Protein AF-A0A377TLR7-F1 (afdb_monomer_lite)

Secondary structure (DSSP, 8-state):
-HHHHHHHHHHHHHHHHHHHHH-SSHHHHHHHHHHHHHHHHHHHHHHHT-

Foldseek 3Di:
DLVVVVVVLVVLLVVLCCQLPPDPDPVSNVVSVVSNVVSVVVNVVSVVVD

InterPro domains:
  IPR005229 Endoribonuclease YicC/YloC-like [PTHR30636] (1-50)
  IPR013551 Endoribonuclease YicC-like, C-terminal [PF08340] (1-50)

Sequence (50 aa):
MGRRLDFMMQEFNRESNTLASKSINAEVTNSAIELKVLIEQMREQIQNIE

Structure (mmCIF, N/CA/C/O backbone):
data_AF-A0A377TLR7-F1
#
_entry.id   AF-A0A377TLR7-F1
#
loop_
_atom_site.group_PDB
_atom_site.id
_atom_site.type_symbol
_atom_site.label_atom_id
_atom_site.label_alt_id
_atom_site.label_comp_id
_atom_site.label_asym_id
_atom_site.label_entity_id
_atom_site.label_seq_id
_atom_site.pdbx_PDB_ins_co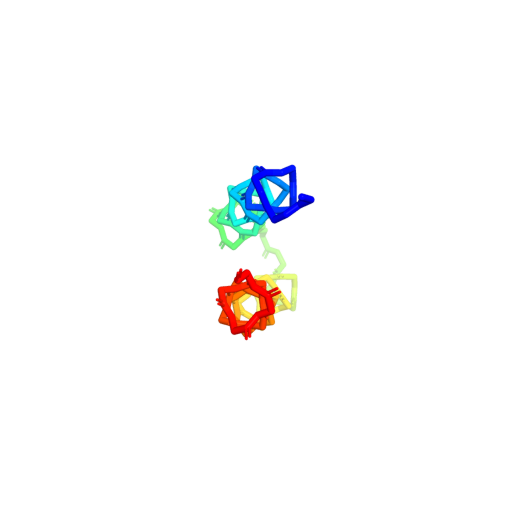de
_atom_site.Cartn_x
_atom_site.Cartn_y
_atom_site.Cartn_z
_atom_site.occupancy
_atom_site.B_iso_or_equiv
_atom_site.auth_seq_id
_atom_site.auth_comp_id
_atom_site.auth_asym_id
_atom_site.auth_atom_id
_atom_site.pdbx_PDB_model_num
ATOM 1 N N . MET A 1 1 ? -8.323 0.066 19.263 1.00 64.25 1 MET A N 1
ATOM 2 C CA . MET A 1 1 ? -7.717 -0.830 18.251 1.00 64.25 1 MET A CA 1
ATOM 3 C C . MET A 1 1 ? -7.381 -0.084 16.962 1.00 64.25 1 MET A C 1
ATOM 5 O O . MET A 1 1 ? -6.339 -0.399 16.394 1.00 64.25 1 MET A O 1
ATOM 9 N N . GLY A 1 2 ? -8.161 0.928 16.557 1.00 82.62 2 GLY A N 1
ATOM 10 C CA . GLY A 1 2 ? -7.911 1.690 15.327 1.00 82.62 2 GLY A CA 1
ATOM 11 C C . GLY A 1 2 ? -6.531 2.351 15.246 1.00 82.62 2 GLY A C 1
ATOM 12 O O . GLY A 1 2 ? -5.827 2.073 14.288 1.00 82.62 2 GLY A O 1
ATOM 13 N N . ARG A 1 3 ? -6.008 2.983 16.312 1.00 88.25 3 ARG A N 1
ATOM 14 C CA . ARG A 1 3 ? -4.625 3.541 16.314 1.00 88.25 3 ARG A CA 1
ATOM 15 C C . ARG A 1 3 ? -3.508 2.586 15.834 1.00 88.25 3 ARG A C 1
ATOM 17 O O . ARG A 1 3 ? -2.546 3.030 15.212 1.00 88.25 3 ARG A O 1
ATOM 24 N N . ARG A 1 4 ? -3.586 1.278 16.132 1.00 93.25 4 ARG A N 1
ATOM 25 C CA . ARG A 1 4 ? -2.594 0.295 15.638 1.00 93.25 4 ARG A CA 1
ATOM 26 C C . ARG A 1 4 ? -2.808 -0.006 14.154 1.00 93.25 4 ARG A C 1
ATOM 28 O O . ARG A 1 4 ? -1.832 -0.158 13.426 1.00 93.25 4 ARG A O 1
ATOM 35 N N . LEU A 1 5 ? -4.063 -0.093 13.725 1.00 95.06 5 LEU A N 1
ATOM 36 C CA . LEU A 1 5 ? -4.418 -0.300 12.325 1.00 95.06 5 LEU A CA 1
ATOM 37 C C . LEU A 1 5 ? -4.049 0.927 11.482 1.00 95.06 5 LEU A C 1
ATOM 39 O O . LEU A 1 5 ? -3.439 0.756 10.436 1.00 95.06 5 LEU A O 1
ATOM 43 N N . ASP A 1 6 ? -4.269 2.146 11.978 1.00 94.69 6 ASP A N 1
ATOM 44 C CA . ASP A 1 6 ? -3.833 3.387 11.326 1.00 94.69 6 ASP A CA 1
ATOM 45 C C . 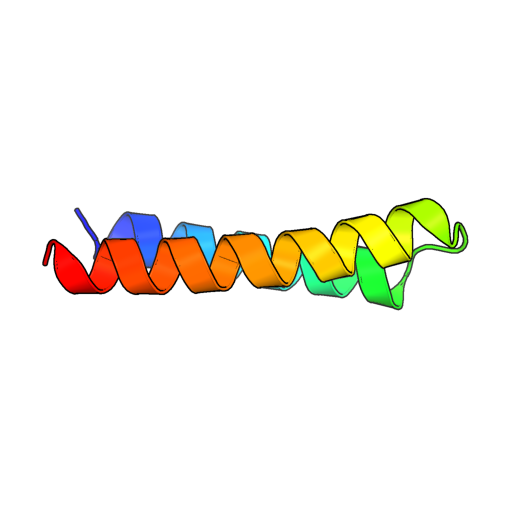ASP A 1 6 ? -2.326 3.432 11.098 1.00 94.69 6 ASP A C 1
ATOM 47 O O . ASP A 1 6 ? -1.867 3.841 10.032 1.00 94.69 6 ASP A O 1
ATOM 51 N N . PHE A 1 7 ? -1.540 2.995 12.085 1.00 96.12 7 PH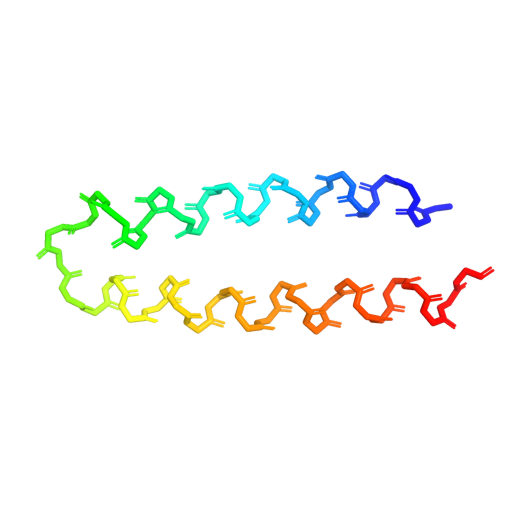E A N 1
ATOM 52 C CA . PHE A 1 7 ? -0.094 2.885 11.925 1.00 96.12 7 PHE A CA 1
ATOM 53 C C . PHE A 1 7 ? 0.265 1.902 10.802 1.00 96.12 7 PHE A C 1
ATOM 55 O O . PHE A 1 7 ? 1.081 2.222 9.943 1.00 96.12 7 PHE A O 1
ATOM 62 N N . MET A 1 8 ? -0.388 0.736 10.754 1.00 97.38 8 MET A N 1
ATOM 63 C CA . MET A 1 8 ? -0.176 -0.229 9.669 1.00 97.38 8 MET A CA 1
ATOM 64 C C . MET A 1 8 ? -0.580 0.341 8.304 1.00 97.38 8 MET A C 1
ATOM 66 O O . MET A 1 8 ? 0.143 0.142 7.333 1.00 97.38 8 MET A O 1
ATOM 70 N N . MET A 1 9 ? -1.677 1.099 8.223 1.00 97.38 9 MET A N 1
ATOM 71 C CA . MET A 1 9 ? -2.085 1.764 6.980 1.00 97.38 9 MET A CA 1
ATOM 72 C C . MET A 1 9 ? -1.044 2.777 6.502 1.00 97.38 9 MET A C 1
ATOM 74 O O . MET A 1 9 ? -0.788 2.879 5.303 1.00 97.38 9 MET A O 1
ATOM 78 N N . GLN A 1 10 ? -0.404 3.498 7.426 1.00 97.69 10 GLN A N 1
ATOM 79 C CA . GLN A 1 10 ? 0.691 4.407 7.088 1.00 97.69 10 GLN A CA 1
ATOM 80 C C . GLN A 1 10 ? 1.914 3.659 6.547 1.00 97.69 10 GLN A C 1
ATOM 82 O O . GLN A 1 10 ? 2.483 4.092 5.544 1.00 97.69 10 GLN A O 1
ATOM 87 N N . GLU A 1 11 ? 2.307 2.544 7.170 1.00 98.31 11 GLU A N 1
ATOM 88 C CA . GLU A 1 11 ? 3.423 1.726 6.674 1.00 98.31 11 GLU A CA 1
ATOM 89 C C . GLU A 1 11 ? 3.124 1.127 5.296 1.00 98.31 11 GLU A C 1
ATOM 91 O O . GLU A 1 11 ? 3.958 1.198 4.395 1.00 98.31 11 GLU A O 1
ATOM 96 N N . PHE A 1 12 ? 1.912 0.615 5.076 1.00 98.44 12 PHE A N 1
ATOM 97 C CA . PHE A 1 12 ? 1.527 0.093 3.766 1.00 98.44 12 PHE A CA 1
ATOM 98 C C . PHE A 1 12 ? 1.489 1.181 2.696 1.00 98.44 12 PHE A C 1
ATOM 100 O O . PHE A 1 12 ? 1.932 0.942 1.575 1.00 98.44 12 PHE A O 1
ATOM 107 N N . ASN A 1 13 ? 1.028 2.393 3.021 1.00 98.31 13 ASN A N 1
ATOM 108 C CA . ASN A 1 13 ? 1.049 3.502 2.067 1.00 98.31 13 ASN A CA 1
ATOM 109 C C . ASN A 1 13 ? 2.491 3.888 1.692 1.00 98.31 13 ASN A C 1
ATOM 111 O O . ASN A 1 13 ? 2.784 4.093 0.512 1.00 98.31 13 ASN A O 1
ATOM 115 N N . ARG A 1 14 ? 3.408 3.929 2.674 1.00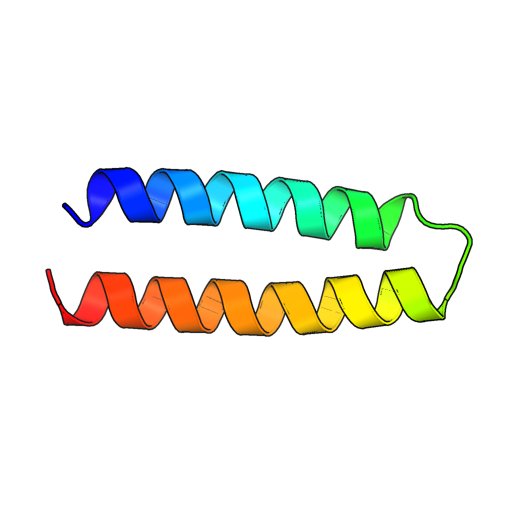 98.38 14 ARG A N 1
ATOM 116 C CA . ARG A 1 14 ? 4.844 4.134 2.425 1.00 98.38 14 ARG A CA 1
ATOM 117 C C . ARG A 1 14 ? 5.394 3.088 1.460 1.00 98.38 14 ARG A C 1
ATOM 119 O O . ARG A 1 14 ? 6.001 3.462 0.458 1.00 98.38 14 ARG A O 1
ATOM 126 N N . GLU A 1 15 ? 5.132 1.813 1.722 1.00 98.25 15 GLU A N 1
ATOM 127 C CA . GLU A 1 15 ? 5.644 0.725 0.888 1.00 98.25 15 GLU A CA 1
ATOM 128 C C . GLU A 1 15 ? 5.052 0.755 -0.526 1.00 98.25 15 GLU A C 1
ATOM 130 O O . GLU A 1 15 ? 5.779 0.647 -1.513 1.00 98.25 15 GLU A O 1
ATOM 135 N N . SER A 1 16 ? 3.752 1.025 -0.653 1.00 98.50 16 SER A N 1
ATOM 136 C CA . SER A 1 16 ? 3.092 1.170 -1.953 1.00 98.50 16 SER A CA 1
ATOM 137 C C . SER A 1 16 ? 3.694 2.309 -2.785 1.00 98.50 16 SER A C 1
ATOM 139 O O . SER A 1 16 ? 3.843 2.184 -4.000 1.00 98.50 16 SER A O 1
ATOM 141 N N . ASN A 1 17 ? 4.094 3.418 -2.151 1.00 98.25 17 ASN A N 1
ATOM 142 C CA . ASN A 1 17 ? 4.798 4.505 -2.838 1.00 98.25 17 ASN A CA 1
ATOM 143 C C . ASN A 1 17 ? 6.213 4.094 -3.274 1.00 98.25 17 ASN A C 1
ATOM 145 O O . ASN A 1 17 ? 6.650 4.483 -4.361 1.00 98.25 17 ASN A O 1
ATOM 149 N N . THR A 1 18 ? 6.927 3.300 -2.472 1.00 98.06 18 THR A N 1
ATOM 150 C CA . THR A 1 18 ? 8.227 2.734 -2.864 1.00 98.06 18 THR A CA 1
ATOM 151 C C . THR A 1 18 ? 8.072 1.840 -4.091 1.00 98.06 18 THR A C 1
ATOM 153 O O . THR A 1 18 ? 8.765 2.057 -5.083 1.00 98.06 18 THR A O 1
ATOM 156 N N . LEU A 1 19 ? 7.115 0.908 -4.081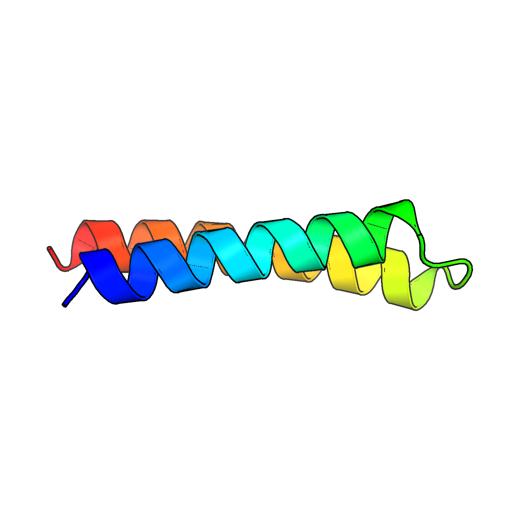 1.00 97.75 19 LEU A N 1
ATOM 157 C CA . LEU A 1 19 ? 6.850 0.017 -5.214 1.00 97.75 19 LEU A CA 1
ATOM 158 C C . LEU A 1 19 ? 6.485 0.802 -6.482 1.00 97.75 19 LEU A C 1
ATOM 160 O O . LEU A 1 19 ? 7.081 0.578 -7.534 1.00 97.75 19 LEU A O 1
ATOM 164 N N . ALA A 1 20 ? 5.582 1.781 -6.377 1.00 97.44 20 ALA A N 1
ATOM 165 C CA . ALA A 1 20 ? 5.159 2.587 -7.521 1.00 97.44 20 ALA A CA 1
ATOM 166 C C . ALA A 1 20 ? 6.289 3.462 -8.099 1.00 97.44 20 ALA A C 1
ATOM 168 O O . ALA A 1 20 ? 6.331 3.688 -9.305 1.00 97.44 20 ALA A O 1
ATOM 169 N N . SER A 1 21 ? 7.202 3.962 -7.256 1.00 96.88 21 SER A N 1
ATOM 170 C CA . SER A 1 21 ? 8.257 4.903 -7.674 1.00 96.88 21 SER A CA 1
ATOM 171 C C . SER A 1 21 ? 9.605 4.259 -8.004 1.00 96.88 21 SER A C 1
ATOM 173 O O . SER A 1 21 ? 10.436 4.903 -8.648 1.00 96.88 21 SER A O 1
ATOM 175 N N . LYS A 1 22 ? 9.858 3.027 -7.545 1.00 96.06 22 LYS A N 1
ATOM 176 C CA . LYS A 1 22 ? 11.145 2.328 -7.713 1.00 96.06 22 LYS A CA 1
ATOM 177 C C . LYS A 1 22 ? 11.055 1.051 -8.543 1.00 96.06 22 LYS A C 1
ATOM 179 O O . LYS A 1 22 ? 12.100 0.534 -8.932 1.00 96.06 22 LYS A O 1
ATOM 184 N N .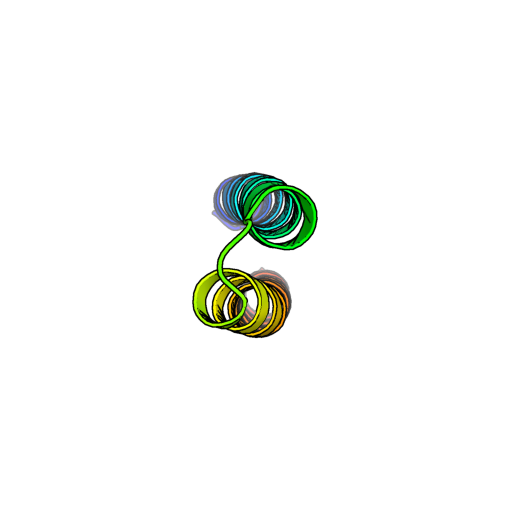 SER A 1 23 ? 9.856 0.545 -8.835 1.00 95.00 23 SER A N 1
ATOM 185 C CA . SER A 1 23 ? 9.707 -0.591 -9.745 1.00 95.00 23 SER A CA 1
ATOM 186 C C . SER A 1 23 ? 10.070 -0.209 -11.182 1.00 95.00 23 SER A C 1
ATOM 188 O O . SER A 1 23 ? 9.685 0.845 -11.681 1.00 95.00 23 SER A O 1
ATOM 190 N N . ILE A 1 24 ? 10.786 -1.108 -11.860 1.00 95.06 24 ILE A N 1
ATOM 191 C CA . ILE A 1 24 ? 11.084 -1.032 -13.300 1.00 95.06 24 ILE A CA 1
ATOM 192 C C . ILE A 1 24 ? 10.009 -1.782 -14.110 1.00 95.06 24 ILE A C 1
ATOM 194 O O . ILE A 1 24 ? 9.829 -1.540 -15.301 1.00 95.06 24 ILE A O 1
ATOM 198 N N . ASN A 1 25 ? 9.271 -2.689 -13.464 1.00 97.81 25 ASN A N 1
ATOM 199 C CA . ASN A 1 25 ? 8.196 -3.449 -14.086 1.00 97.81 25 ASN A CA 1
ATOM 200 C C . ASN A 1 25 ? 6.872 -2.670 -13.983 1.00 97.81 25 ASN A C 1
ATOM 202 O O . ASN A 1 25 ? 6.423 -2.346 -12.879 1.00 97.81 25 ASN A O 1
ATOM 206 N N . ALA A 1 26 ? 6.243 -2.416 -15.134 1.00 96.94 26 ALA A N 1
ATOM 207 C CA . ALA A 1 26 ? 4.990 -1.671 -15.239 1.00 96.94 26 ALA A CA 1
ATOM 208 C C . ALA A 1 26 ? 3.801 -2.362 -14.545 1.00 96.94 26 ALA A C 1
ATOM 210 O O . ALA A 1 26 ? 2.971 -1.684 -13.947 1.00 96.94 26 ALA A O 1
ATOM 211 N N . GLU A 1 27 ? 3.725 -3.695 -14.566 1.00 97.94 27 GLU A N 1
ATOM 212 C CA . GLU A 1 27 ? 2.672 -4.457 -13.877 1.00 97.94 27 GLU A CA 1
ATOM 213 C C . GLU A 1 27 ? 2.771 -4.292 -12.360 1.00 97.94 27 GLU A C 1
ATOM 215 O O . GLU A 1 27 ? 1.761 -4.102 -11.682 1.00 97.94 27 GLU A O 1
ATOM 220 N N . VAL A 1 28 ? 3.995 -4.289 -11.824 1.00 97.62 28 VAL A N 1
ATOM 221 C CA . VAL A 1 28 ? 4.245 -4.036 -10.398 1.00 97.62 28 VAL A CA 1
ATOM 222 C C . VAL A 1 28 ? 3.879 -2.598 -10.032 1.00 97.62 28 VAL A C 1
ATOM 224 O O . VAL A 1 28 ? 3.248 -2.373 -9.001 1.00 97.62 28 VAL A O 1
ATOM 227 N N . THR A 1 29 ? 4.210 -1.620 -10.881 1.00 98.12 29 THR A N 1
ATOM 228 C CA . THR A 1 29 ? 3.811 -0.221 -10.666 1.00 98.12 29 THR A CA 1
ATOM 229 C C . THR A 1 29 ? 2.291 -0.071 -10.655 1.00 98.12 29 THR A C 1
ATOM 231 O O . THR A 1 29 ? 1.753 0.569 -9.754 1.00 98.12 29 THR A O 1
ATOM 234 N N . ASN A 1 30 ? 1.588 -0.694 -11.604 1.00 98.12 30 ASN A N 1
ATOM 235 C CA . ASN A 1 30 ? 0.126 -0.666 -11.659 1.00 98.12 30 ASN A CA 1
ATOM 236 C C . ASN A 1 30 ? -0.495 -1.344 -10.432 1.00 98.12 30 ASN A C 1
ATOM 238 O O . ASN A 1 30 ? -1.362 -0.760 -9.787 1.00 98.12 30 ASN A O 1
ATOM 242 N N . SER A 1 31 ? 0.025 -2.509 -10.036 1.00 98.25 31 SER A N 1
ATOM 243 C CA . SER A 1 31 ? -0.409 -3.203 -8.816 1.00 98.25 31 SER A CA 1
ATOM 244 C C . SER A 1 31 ? -0.212 -2.335 -7.566 1.00 98.25 31 SER A C 1
ATOM 246 O O . SER A 1 31 ? -1.063 -2.307 -6.681 1.00 98.25 31 SER A O 1
ATOM 248 N N . ALA A 1 32 ? 0.882 -1.570 -7.493 1.00 98.38 32 ALA A N 1
ATOM 249 C CA . ALA A 1 32 ? 1.134 -0.640 -6.394 1.00 98.38 32 ALA A CA 1
ATOM 250 C C . ALA A 1 32 ? 0.181 0.569 -6.395 1.00 98.38 32 ALA A C 1
ATOM 252 O O . ALA A 1 32 ? -0.104 1.126 -5.336 1.00 98.38 32 ALA A O 1
ATOM 253 N N . ILE A 1 33 ? -0.323 0.992 -7.555 1.00 97.94 33 ILE A N 1
ATOM 254 C CA . ILE A 1 33 ? -1.355 2.035 -7.645 1.00 97.94 33 ILE A CA 1
ATOM 255 C C . ILE A 1 33 ? -2.697 1.489 -7.147 1.00 97.94 33 ILE A C 1
ATOM 257 O O . ILE A 1 33 ? -3.351 2.144 -6.336 1.00 97.94 33 ILE A O 1
ATOM 261 N N . GLU A 1 34 ? -3.080 0.282 -7.562 1.00 98.44 34 GLU A N 1
ATOM 262 C CA . GLU A 1 34 ? -4.294 -0.387 -7.076 1.00 98.44 34 GLU A CA 1
ATOM 263 C C . GLU A 1 34 ? -4.243 -0.623 -5.561 1.00 98.44 34 GLU A C 1
ATOM 265 O O . GLU A 1 34 ? -5.205 -0.335 -4.846 1.00 98.44 34 GLU A O 1
ATOM 270 N N . LEU A 1 35 ? -3.085 -1.041 -5.043 1.00 98.25 35 LEU A N 1
ATOM 271 C CA . LEU A 1 35 ? -2.866 -1.219 -3.610 1.00 98.25 35 LEU A CA 1
ATOM 272 C C . LEU A 1 35 ? -3.106 0.077 -2.819 1.00 98.25 35 LEU A C 1
ATOM 274 O O . LEU A 1 35 ? -3.693 0.027 -1.739 1.00 98.25 35 LEU A O 1
ATOM 278 N N . LYS A 1 36 ? -2.731 1.248 -3.357 1.00 98.19 36 LYS A N 1
ATOM 279 C CA . LYS A 1 36 ? -3.015 2.542 -2.706 1.00 98.19 36 LYS A CA 1
ATOM 280 C C . LYS A 1 36 ? -4.511 2.792 -2.552 1.00 98.19 36 LYS A C 1
ATOM 282 O O . LYS A 1 36 ? -4.918 3.307 -1.516 1.00 98.19 36 LYS A O 1
ATOM 287 N N . VAL A 1 37 ? -5.322 2.410 -3.538 1.00 98.19 37 VAL A N 1
ATOM 288 C CA . VAL A 1 37 ? -6.785 2.544 -3.456 1.00 98.19 37 VAL A CA 1
ATOM 289 C C . VAL A 1 37 ? -7.337 1.668 -2.331 1.00 98.19 37 VAL A C 1
ATOM 291 O O . VAL A 1 37 ? -8.115 2.148 -1.508 1.00 98.19 37 VAL A O 1
ATOM 294 N N . LEU A 1 38 ? -6.882 0.415 -2.241 1.00 98.44 38 LEU A N 1
ATOM 295 C CA . LEU A 1 38 ? -7.301 -0.510 -1.183 1.00 98.44 38 LEU A CA 1
ATOM 296 C C . LEU A 1 38 ? -6.884 -0.025 0.215 1.00 98.44 38 LEU A C 1
ATOM 298 O O . LEU A 1 38 ? -7.656 -0.148 1.163 1.00 98.44 38 LEU A O 1
ATOM 302 N N . ILE A 1 39 ? -5.688 0.557 0.355 1.00 98.25 39 ILE A N 1
ATOM 303 C CA . ILE A 1 39 ? -5.222 1.127 1.629 1.00 98.25 39 ILE A CA 1
ATOM 304 C C . ILE A 1 39 ? -6.126 2.277 2.080 1.00 98.25 39 ILE A C 1
ATOM 306 O O . ILE A 1 39 ? -6.506 2.318 3.248 1.00 98.25 39 ILE A O 1
ATOM 310 N N . GLU A 1 40 ? -6.505 3.190 1.185 1.00 97.62 40 GLU A N 1
ATOM 311 C CA . GLU A 1 40 ? -7.390 4.303 1.553 1.00 97.62 40 GLU A CA 1
ATOM 312 C C . GLU A 1 40 ? -8.800 3.818 1.924 1.00 97.62 40 GLU A C 1
ATOM 314 O O . GLU A 1 40 ? -9.351 4.272 2.925 1.00 97.62 40 GLU A O 1
ATOM 319 N N . GLN A 1 41 ? -9.336 2.814 1.221 1.00 98.00 41 GLN A N 1
ATOM 320 C CA . GLN A 1 41 ? -10.594 2.169 1.615 1.00 98.00 41 GLN A CA 1
ATOM 321 C C . GLN A 1 41 ? -10.499 1.544 3.014 1.00 98.00 41 GLN A C 1
ATOM 323 O O . GLN A 1 41 ? -11.403 1.717 3.829 1.00 98.00 41 GLN A O 1
ATOM 328 N N . MET A 1 42 ? -9.398 0.855 3.336 1.00 96.56 42 MET A N 1
ATOM 329 C CA . MET A 1 42 ? -9.191 0.300 4.677 1.00 96.56 42 MET A CA 1
ATOM 330 C C . MET A 1 42 ? -9.109 1.387 5.754 1.00 96.56 42 MET A C 1
ATOM 332 O O . MET A 1 42 ? -9.646 1.191 6.842 1.00 96.56 42 MET A O 1
ATOM 336 N N . ARG A 1 43 ? -8.481 2.536 5.469 1.00 96.06 43 ARG A N 1
ATOM 337 C CA . ARG A 1 43 ? -8.439 3.681 6.398 1.00 96.06 43 ARG A CA 1
ATOM 338 C C . ARG A 1 43 ? -9.829 4.229 6.685 1.00 96.06 43 ARG A C 1
ATOM 340 O O . ARG A 1 43 ? -10.143 4.472 7.845 1.00 96.06 43 ARG A O 1
ATOM 347 N N . GLU A 1 44 ? -10.663 4.367 5.658 1.00 96.31 44 GLU A N 1
ATOM 348 C CA . GLU A 1 44 ? -12.059 4.778 5.821 1.00 96.31 44 GLU A CA 1
ATOM 349 C C . GLU A 1 44 ? -12.834 3.776 6.693 1.00 96.31 44 GLU A C 1
ATOM 351 O O . GLU A 1 44 ? -13.530 4.172 7.625 1.00 96.31 44 GLU A O 1
ATOM 356 N N . GLN A 1 45 ? -12.652 2.468 6.470 1.00 94.56 45 GLN A N 1
ATOM 357 C CA . GLN A 1 45 ? -13.282 1.444 7.312 1.00 94.56 45 GLN A CA 1
ATOM 358 C C . GLN A 1 45 ? -12.820 1.514 8.771 1.00 94.56 45 GLN A C 1
ATOM 360 O O . GLN A 1 45 ? -13.648 1.373 9.664 1.00 94.56 45 GLN A O 1
ATOM 365 N N . ILE A 1 46 ? -11.525 1.742 9.022 1.00 93.62 46 ILE A N 1
ATOM 366 C CA . ILE A 1 46 ? -10.984 1.893 10.382 1.00 93.62 46 ILE A CA 1
ATOM 367 C C . ILE A 1 46 ? -11.624 3.094 11.082 1.00 93.62 46 ILE A C 1
ATOM 369 O O . ILE A 1 46 ? -12.032 2.960 12.229 1.00 93.62 46 ILE A O 1
ATOM 373 N N . GLN A 1 47 ? -11.768 4.227 10.392 1.00 91.06 47 GLN A N 1
ATOM 374 C CA . GLN A 1 47 ? -12.400 5.427 10.949 1.00 91.06 47 GLN A CA 1
ATOM 375 C C . GLN A 1 47 ? -13.893 5.227 11.246 1.00 91.06 47 GLN A C 1
ATOM 377 O O . GLN A 1 47 ? -14.391 5.772 12.222 1.00 91.06 47 GLN A O 1
ATOM 382 N N . ASN A 1 48 ? -14.603 4.430 10.443 1.00 91.12 48 ASN A N 1
ATOM 383 C CA . ASN A 1 48 ? -16.038 4.178 10.623 1.00 91.12 48 ASN A CA 1
ATOM 384 C C . ASN A 1 48 ? -16.376 3.279 11.828 1.00 91.12 48 ASN A C 1
ATOM 386 O O . ASN A 1 48 ? -17.532 3.247 12.249 1.00 91.12 48 ASN A O 1
ATOM 390 N N . ILE A 1 49 ? -15.410 2.506 12.336 1.00 85.56 49 ILE A N 1
ATOM 391 C CA . ILE A 1 49 ? -15.602 1.568 13.459 1.00 85.56 49 ILE A CA 1
ATOM 392 C C . ILE A 1 49 ? -15.012 2.068 14.786 1.00 85.56 49 ILE A C 1
ATOM 394 O O . ILE A 1 49 ? -15.128 1.367 15.796 1.00 85.56 49 ILE A O 1
ATOM 398 N N . GLU A 1 50 ? -14.329 3.215 14.774 1.00 73.38 50 GLU A N 1
ATOM 399 C CA . GLU A 1 50 ? -13.904 3.935 15.984 1.00 73.38 50 GLU A CA 1
ATOM 400 C C . GLU A 1 50 ? -15.069 4.702 16.621 1.00 73.38 50 GLU A C 1
ATOM 402 O O . GLU A 1 50 ? -15.102 4.722 17.874 1.00 73.38 50 GLU A O 1
#

Radius of gyration: 12.06 Å; chains: 1; bounding box: 27×10×34 Å

Organism: Klebsiella pneumoniae (NCBI:txid573)

pLDDT: mean 95.12, std 6.36, range [64.25, 98.5]